Protein AF-A0A940HZG0-F1 (afdb_monomer_lite)

pLDDT: mean 80.74, std 13.87, range [31.64, 96.38]

Secondary structure (DSSP, 8-state):
-PPPHHHHHHHHHHHHHSSS-HHHHHHHHT--HHHHHHHHHHHHHHHHHHHHHHHHHHHHHHHHHHHHHHHHHHHHHHHHHHHHHHHHHHHHHHHHHHHHHHTT--HHHHHHHHHHHHHS-GGG---------

Foldseek 3Di:
DDDDLVRLVVLLVCCVPDPDDLVVSCVVVVHDSVVNVVSNVVVVVVVVVVVVVVVVVVVVVVVVVVVVVVVVVVVVVVVVVVVVVVLVVVLVVVVVVVVVVVVVPDPVVVVVVVVVVVPDDPVSPPPPPDPDD

Structure (mmCIF, N/CA/C/O backbone):
data_AF-A0A940HZG0-F1
#
_entry.id   AF-A0A940HZG0-F1
#
loop_
_atom_site.group_PDB
_atom_site.id
_atom_site.type_symbol
_atom_site.label_atom_id
_atom_site.label_alt_id
_atom_site.label_comp_id
_atom_site.label_asym_id
_atom_site.label_entity_id
_atom_site.label_seq_id
_atom_site.pdbx_PDB_ins_code
_atom_site.Cartn_x
_atom_site.Cartn_y
_atom_site.Cartn_z
_atom_site.occupancy
_atom_site.B_iso_or_equiv
_atom_site.auth_seq_id
_atom_site.auth_comp_id
_atom_site.auth_asym_id
_atom_site.auth_atom_id
_atom_site.pdbx_PDB_model_num
ATOM 1 N N . MET A 1 1 ? -10.373 6.753 50.562 1.00 45.72 1 MET A N 1
ATOM 2 C CA . MET A 1 1 ? -9.405 5.797 49.987 1.00 45.72 1 MET A CA 1
ATOM 3 C C . MET A 1 1 ? -9.659 5.725 48.488 1.00 45.72 1 MET A C 1
ATOM 5 O O . MET A 1 1 ? -10.769 5.380 48.100 1.00 45.72 1 MET A O 1
ATOM 9 N N . GLN A 1 2 ? -8.713 6.169 47.656 1.00 55.91 2 GLN A N 1
ATOM 10 C CA . GLN A 1 2 ? -8.805 6.003 46.201 1.00 55.91 2 GLN A CA 1
ATOM 11 C C . GLN A 1 2 ? -8.168 4.663 45.840 1.00 55.91 2 GLN A C 1
ATOM 13 O O . GLN A 1 2 ? -7.014 4.427 46.178 1.00 55.91 2 GLN A O 1
ATOM 18 N N . PHE A 1 3 ? -8.928 3.787 45.189 1.00 72.25 3 PHE A N 1
ATOM 19 C CA . PHE A 1 3 ? -8.386 2.561 44.614 1.00 72.25 3 PHE A CA 1
ATOM 20 C C . PHE A 1 3 ? -7.674 2.899 43.304 1.00 72.25 3 PHE A C 1
ATOM 22 O O . PHE A 1 3 ? -8.200 3.672 42.497 1.00 72.25 3 PHE A O 1
ATOM 29 N N . GLY A 1 4 ? -6.488 2.326 43.096 1.00 82.50 4 GLY A N 1
ATOM 30 C CA . GLY A 1 4 ? -5.784 2.430 41.820 1.00 82.50 4 GLY A CA 1
ATOM 31 C C . GLY A 1 4 ? -6.573 1.749 40.697 1.00 82.50 4 GLY A C 1
ATOM 32 O O . GLY A 1 4 ? -7.342 0.818 40.943 1.00 82.50 4 GLY A O 1
ATOM 33 N N . LEU A 1 5 ? -6.378 2.196 39.452 1.00 83.38 5 LEU A N 1
ATOM 34 C CA . LEU A 1 5 ? -7.085 1.645 38.288 1.00 83.38 5 LEU A CA 1
ATOM 35 C C . LEU A 1 5 ? -6.833 0.135 38.122 1.00 83.38 5 LEU A C 1
ATOM 37 O O . LEU A 1 5 ? -7.759 -0.606 37.814 1.00 83.38 5 LEU A O 1
ATOM 41 N N . GLU A 1 6 ? -5.605 -0.315 38.383 1.00 85.31 6 GLU A N 1
ATOM 42 C CA . GLU A 1 6 ? -5.189 -1.722 38.314 1.00 85.31 6 GLU A CA 1
ATOM 43 C C . GLU A 1 6 ? -5.871 -2.587 39.383 1.00 85.31 6 GLU A C 1
ATOM 45 O O . GLU A 1 6 ? -6.414 -3.645 39.082 1.00 85.31 6 GLU A O 1
ATOM 50 N N . GLN A 1 7 ? -5.944 -2.098 40.624 1.00 87.94 7 GLN A N 1
ATOM 51 C CA . GLN A 1 7 ? -6.667 -2.781 41.703 1.00 87.94 7 GLN A CA 1
ATOM 52 C C . GLN A 1 7 ? -8.167 -2.866 41.404 1.00 87.94 7 GLN A C 1
ATOM 54 O O . GLN A 1 7 ? -8.791 -3.904 41.613 1.00 87.94 7 GLN A O 1
ATOM 59 N N . MET A 1 8 ? -8.744 -1.781 40.882 1.00 88.38 8 MET A N 1
ATOM 60 C CA . MET A 1 8 ? -10.139 -1.735 40.451 1.00 88.38 8 MET A CA 1
ATOM 61 C C . MET A 1 8 ? -10.409 -2.717 39.303 1.00 88.38 8 MET A C 1
ATOM 63 O O . MET A 1 8 ? -11.452 -3.369 39.293 1.00 88.38 8 MET A O 1
ATOM 67 N N . LEU A 1 9 ? -9.470 -2.847 38.362 1.00 87.12 9 LEU A N 1
ATOM 68 C CA . LEU A 1 9 ? -9.548 -3.801 37.260 1.00 87.12 9 LEU A CA 1
ATOM 69 C C . LEU A 1 9 ? -9.473 -5.245 37.766 1.00 87.12 9 LEU A C 1
ATOM 71 O O . LEU A 1 9 ? -10.351 -6.029 37.424 1.00 87.12 9 LEU A O 1
ATOM 75 N N . ASN A 1 10 ? -8.509 -5.576 38.627 1.00 89.19 10 ASN A N 1
ATOM 76 C CA . ASN A 1 10 ? -8.372 -6.918 39.202 1.00 89.19 10 ASN A CA 1
ATOM 77 C C . ASN A 1 10 ? -9.623 -7.335 39.985 1.00 89.19 10 ASN A C 1
ATOM 79 O O . ASN A 1 10 ? -10.132 -8.431 39.771 1.00 89.19 10 ASN A O 1
ATOM 83 N N . MET A 1 11 ? -10.188 -6.440 40.805 1.00 89.00 11 MET A N 1
ATOM 84 C CA . MET A 1 11 ? -11.455 -6.694 41.505 1.00 89.00 11 MET A CA 1
ATOM 85 C C . MET A 1 11 ? -12.618 -6.964 40.543 1.00 89.00 11 MET A C 1
ATOM 87 O O . MET A 1 11 ? -13.424 -7.867 40.765 1.00 89.00 11 MET A O 1
ATOM 91 N N . VAL A 1 12 ? -12.737 -6.166 39.476 1.00 89.81 12 VAL A N 1
ATOM 92 C CA . VAL A 1 12 ? -13.806 -6.341 38.483 1.00 89.81 12 VAL A CA 1
ATOM 93 C C . VAL A 1 12 ? -13.632 -7.641 37.701 1.00 89.81 12 VAL A C 1
ATOM 95 O O . VAL A 1 12 ? -14.626 -8.335 37.502 1.00 89.81 12 VAL A O 1
ATOM 98 N N . LEU A 1 13 ? -12.404 -7.988 37.305 1.00 88.62 13 LEU A N 1
ATOM 99 C CA . LEU A 1 13 ? -12.091 -9.225 36.587 1.00 88.62 13 LEU A CA 1
ATOM 100 C C . LEU A 1 13 ? -12.317 -10.463 37.455 1.00 88.62 13 LEU A C 1
ATOM 102 O O . LEU A 1 13 ? -12.927 -11.424 36.997 1.00 88.62 13 LEU A O 1
ATOM 106 N N . GLU A 1 14 ? -11.908 -10.429 38.721 1.00 88.19 14 GLU A N 1
ATOM 107 C CA . GLU A 1 14 ? -12.170 -11.515 39.665 1.00 88.19 14 GLU A CA 1
ATOM 108 C C . GLU A 1 14 ? -13.674 -11.716 39.871 1.00 88.19 14 GLU A C 1
ATOM 110 O O . GLU A 1 14 ? -14.155 -12.842 39.808 1.00 88.19 14 GLU A O 1
ATOM 115 N N . GLY A 1 15 ? -14.447 -10.634 39.996 1.00 86.62 15 GLY A N 1
ATOM 116 C CA . GLY A 1 15 ? -15.908 -10.711 40.061 1.00 86.62 15 GLY A CA 1
ATOM 117 C C . GLY A 1 15 ? -16.600 -11.134 38.760 1.00 86.62 15 GLY A C 1
ATOM 118 O O . GLY A 1 15 ? -17.801 -11.379 38.778 1.00 86.62 15 GLY A O 1
ATOM 119 N N . MET A 1 16 ? -15.892 -11.157 37.627 1.00 83.44 16 MET A N 1
ATOM 120 C CA . MET A 1 16 ? -16.406 -11.666 36.347 1.00 83.44 16 MET A CA 1
ATOM 121 C C . MET A 1 16 ? -16.018 -13.128 36.098 1.00 83.44 16 MET A C 1
ATOM 123 O O . MET A 1 16 ? -16.740 -13.813 35.381 1.00 83.44 16 MET A O 1
ATOM 127 N N . ASN A 1 17 ? -14.901 -13.585 36.674 1.00 82.19 17 ASN A N 1
ATOM 128 C CA . ASN A 1 17 ? -14.327 -14.913 36.441 1.00 82.19 17 ASN A CA 1
ATOM 129 C C . ASN A 1 17 ? -14.609 -15.928 37.561 1.00 82.19 17 ASN A C 1
ATOM 131 O O . ASN A 1 17 ? -14.364 -17.112 37.355 1.00 82.19 17 ASN A O 1
ATOM 135 N N . SER A 1 18 ? -15.039 -15.492 38.748 1.00 74.56 18 SER A N 1
ATOM 136 C CA . SER A 1 18 ? -15.244 -16.380 39.900 1.00 74.56 18 SER A CA 1
ATOM 137 C C . SER A 1 18 ? -16.686 -16.881 40.016 1.00 74.56 18 SER A C 1
ATOM 139 O O . SER A 1 18 ? -17.629 -16.153 39.721 1.00 74.56 18 SER A O 1
ATOM 141 N N . ASP A 1 19 ? -16.843 -18.097 40.549 1.00 72.31 19 ASP A N 1
ATOM 142 C CA . ASP A 1 19 ? -18.123 -18.647 41.030 1.00 72.31 19 ASP A CA 1
ATOM 143 C C . ASP A 1 19 ? -18.625 -17.948 42.316 1.00 72.31 19 ASP A C 1
ATOM 145 O O . ASP A 1 19 ? -19.683 -18.287 42.847 1.00 72.31 19 ASP A O 1
ATOM 149 N N . LEU A 1 20 ? -17.864 -16.974 42.836 1.00 74.12 20 LEU A N 1
ATOM 150 C CA . LEU A 1 20 ? -18.211 -16.178 44.011 1.00 74.12 20 LEU A CA 1
ATOM 151 C C . LEU A 1 20 ? -19.351 -15.218 43.681 1.00 74.12 20 LEU A C 1
ATOM 153 O O . LEU A 1 20 ? -19.360 -14.516 42.665 1.00 74.12 20 LEU A O 1
ATOM 157 N N . THR A 1 21 ? -20.298 -15.111 44.602 1.00 82.44 21 THR A N 1
ATOM 158 C CA . THR A 1 21 ? -21.373 -14.132 44.482 1.00 82.44 21 THR A CA 1
ATOM 159 C C . THR A 1 21 ? -20.817 -12.712 44.613 1.00 82.44 21 THR A C 1
ATOM 161 O O . THR A 1 21 ? -19.818 -12.450 45.289 1.00 82.44 21 THR A O 1
ATOM 164 N N . THR A 1 22 ? -21.491 -11.732 43.999 1.00 81.81 22 THR A N 1
ATOM 165 C CA . THR A 1 22 ? -21.079 -10.319 44.102 1.00 81.81 22 THR A CA 1
ATOM 166 C C . THR A 1 22 ? -21.014 -9.836 45.558 1.00 81.81 22 THR A C 1
ATOM 168 O O . THR A 1 22 ? -20.305 -8.876 45.853 1.00 81.81 22 THR A O 1
ATOM 171 N N . ASP A 1 23 ? -21.734 -10.495 46.467 1.00 83.69 23 ASP A N 1
ATOM 172 C CA . ASP A 1 23 ? -21.676 -10.255 47.907 1.00 83.69 23 ASP A CA 1
ATOM 173 C C . ASP A 1 23 ? -20.366 -10.662 48.553 1.00 83.69 23 ASP A C 1
ATOM 175 O O . ASP A 1 23 ? -19.753 -9.848 49.244 1.00 83.69 23 ASP A O 1
ATOM 179 N N . GLU A 1 24 ? -19.927 -11.890 48.308 1.00 85.25 24 GLU A N 1
ATOM 180 C CA . GLU A 1 24 ? -18.679 -12.420 48.854 1.00 85.25 24 GLU A CA 1
ATOM 181 C C . GLU A 1 24 ? -17.488 -11.615 48.328 1.00 85.25 24 GLU A C 1
ATOM 183 O O . GLU A 1 24 ? -16.589 -11.253 49.087 1.00 8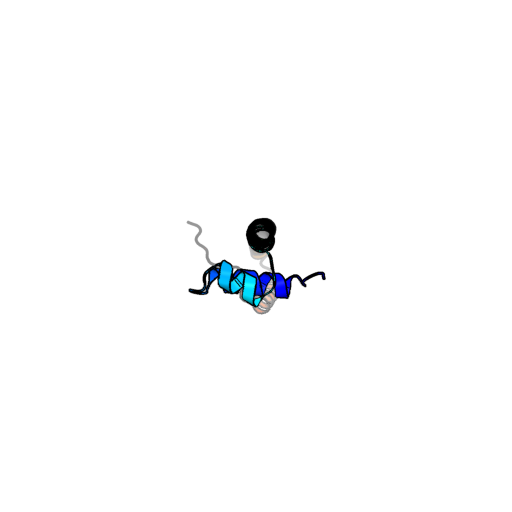5.25 24 GLU A O 1
ATOM 188 N N . LEU A 1 25 ? -17.535 -11.219 47.051 1.00 88.12 25 LEU A N 1
ATOM 189 C CA . LEU A 1 25 ? -16.549 -10.324 46.450 1.00 88.12 25 LEU A CA 1
ATOM 190 C C . LEU A 1 25 ? -16.535 -8.946 47.139 1.00 88.12 25 LEU A C 1
ATOM 192 O O . LEU A 1 25 ? -15.478 -8.409 47.470 1.00 88.12 25 LEU A O 1
ATOM 196 N N . CYS A 1 26 ? -17.710 -8.361 47.382 1.00 88.00 26 CYS A N 1
ATOM 197 C CA . CYS A 1 26 ? -17.829 -7.062 48.042 1.00 88.00 26 CYS A CA 1
ATOM 198 C C . CYS A 1 26 ? -17.364 -7.100 49.506 1.00 88.00 26 CYS A C 1
ATOM 200 O O . CYS A 1 26 ? -16.738 -6.141 49.959 1.00 88.00 26 CYS A O 1
ATOM 202 N N . GLN A 1 27 ? -17.615 -8.200 50.225 1.00 85.88 27 GLN A N 1
ATOM 203 C CA . GLN A 1 27 ? -17.118 -8.416 51.588 1.00 85.88 27 GLN A CA 1
ATOM 204 C C . GLN A 1 27 ? -15.598 -8.591 51.619 1.00 85.88 27 GLN A C 1
ATOM 206 O O . GLN A 1 27 ? -14.934 -7.918 52.406 1.00 85.88 27 GLN A O 1
ATOM 211 N N . LYS A 1 28 ? -15.039 -9.413 50.721 1.00 88.31 28 LYS A N 1
ATOM 212 C CA . LYS A 1 28 ? -13.590 -9.645 50.596 1.00 88.31 28 LYS A CA 1
ATOM 213 C C . LYS A 1 28 ? -12.805 -8.349 50.386 1.00 88.31 28 LYS A C 1
ATOM 215 O O . LYS A 1 28 ? -11.739 -8.168 50.966 1.00 88.31 28 LYS A O 1
ATOM 220 N N . TYR A 1 29 ? -13.342 -7.445 49.570 1.00 86.75 29 TYR A N 1
ATOM 221 C CA . TYR A 1 29 ? -12.689 -6.186 49.209 1.00 86.75 29 TYR A CA 1
ATOM 222 C C . TYR A 1 29 ? -13.160 -4.971 50.026 1.00 86.75 29 TYR A C 1
ATOM 224 O O . TYR A 1 29 ? -12.660 -3.865 49.820 1.00 86.75 29 TYR A O 1
ATOM 232 N N . GLY A 1 30 ? -14.113 -5.144 50.949 1.00 87.88 30 GLY A N 1
ATOM 233 C CA . GLY A 1 30 ? -14.645 -4.056 51.777 1.00 87.88 30 GLY A CA 1
ATOM 234 C C . GLY A 1 30 ? -15.371 -2.962 50.982 1.00 87.88 30 GLY A C 1
ATOM 235 O O . GLY A 1 30 ? -15.356 -1.792 51.371 1.00 87.88 30 GLY A O 1
ATOM 236 N N . ILE A 1 31 ? -15.992 -3.311 49.851 1.00 88.75 31 ILE A N 1
ATOM 237 C CA . ILE A 1 31 ? -16.667 -2.367 48.948 1.00 88.75 31 ILE A CA 1
ATOM 238 C C . ILE A 1 31 ? -18.183 -2.567 48.942 1.00 88.75 31 ILE A C 1
ATOM 240 O O . ILE A 1 31 ? -18.701 -3.652 49.174 1.00 88.75 31 ILE A O 1
ATOM 244 N N . LYS A 1 32 ? -18.934 -1.507 48.627 1.00 89.19 32 LYS A N 1
ATOM 245 C CA . LYS A 1 32 ? -20.386 -1.609 48.409 1.00 89.19 32 LYS A CA 1
ATOM 246 C C . LYS A 1 32 ? -20.669 -2.178 47.015 1.00 89.19 32 LYS A C 1
ATOM 248 O O . LYS A 1 32 ? -20.036 -1.747 46.050 1.00 89.19 32 LYS A O 1
ATOM 253 N N . ARG A 1 33 ? -21.709 -3.014 46.867 1.00 87.56 33 ARG A N 1
ATOM 254 C CA . ARG A 1 33 ? -22.147 -3.540 45.551 1.00 87.56 33 ARG A CA 1
ATOM 255 C C . ARG A 1 33 ? -22.338 -2.448 44.497 1.00 87.56 33 ARG A C 1
ATOM 257 O O . ARG A 1 33 ? -21.929 -2.606 43.352 1.00 87.56 33 ARG A O 1
ATOM 264 N N . GLN A 1 34 ? -22.927 -1.315 44.884 1.00 89.88 34 GLN A N 1
ATOM 265 C CA . GLN A 1 34 ? -23.127 -0.170 43.986 1.00 89.88 34 GLN A CA 1
ATOM 266 C C . GLN A 1 34 ? -21.805 0.339 43.391 1.00 89.88 34 GLN A C 1
ATOM 268 O O . GLN A 1 34 ? -21.742 0.675 42.209 1.00 89.88 34 GLN A O 1
ATOM 273 N N . THR A 1 35 ? -20.742 0.359 44.197 1.00 89.19 35 THR A N 1
ATOM 274 C CA . THR A 1 35 ? -19.399 0.766 43.777 1.00 89.19 35 THR A CA 1
ATOM 275 C C . THR A 1 35 ? -18.810 -0.232 42.782 1.00 89.19 35 THR A C 1
ATOM 277 O O . THR A 1 35 ? -18.343 0.188 41.725 1.00 89.19 35 THR A O 1
ATOM 280 N N . TYR A 1 36 ? -18.926 -1.537 43.055 1.00 90.00 36 TYR A N 1
ATOM 281 C CA . TYR A 1 36 ? -18.500 -2.599 42.136 1.00 90.00 36 TYR A CA 1
ATOM 282 C C . TYR A 1 36 ? -19.183 -2.480 40.766 1.00 90.00 36 TYR A C 1
ATOM 284 O O . TYR A 1 36 ? -18.510 -2.395 39.738 1.00 90.00 36 TYR A O 1
ATOM 292 N N . TYR A 1 37 ? -20.516 -2.389 40.732 1.00 91.69 37 TYR A N 1
ATOM 293 C CA . TYR A 1 37 ? -21.254 -2.287 39.469 1.00 91.69 37 TYR A CA 1
ATOM 294 C C . TYR A 1 37 ? -20.927 -1.003 38.701 1.00 91.69 37 TYR A C 1
ATOM 296 O O . TYR A 1 37 ? -20.812 -1.025 37.472 1.00 91.69 37 TYR A O 1
ATOM 304 N N . LYS A 1 38 ? -20.728 0.114 39.412 1.00 91.06 38 LYS A N 1
ATOM 305 C CA . LYS A 1 38 ? -20.296 1.381 38.812 1.00 91.06 38 LYS A CA 1
ATOM 306 C C . LYS A 1 38 ? -18.924 1.245 38.153 1.00 91.06 38 LYS A C 1
ATOM 308 O O . LYS A 1 38 ? -18.750 1.700 37.022 1.00 91.06 38 LYS A O 1
ATOM 313 N N . TRP A 1 39 ? -17.966 0.618 38.832 1.00 91.00 39 TRP A N 1
ATOM 314 C CA . TRP A 1 39 ? -16.627 0.383 38.296 1.00 91.00 39 TRP A CA 1
ATOM 315 C C . TRP A 1 39 ? -16.639 -0.581 37.121 1.00 91.00 39 TRP A C 1
ATOM 317 O O . TRP A 1 39 ? -16.099 -0.242 36.072 1.00 91.00 39 TRP A O 1
ATOM 327 N N . ARG A 1 40 ? -17.338 -1.712 37.244 1.00 90.56 40 ARG A N 1
ATOM 328 C CA . ARG A 1 40 ? -17.502 -2.690 36.165 1.00 90.56 40 ARG A CA 1
ATOM 329 C C . ARG A 1 40 ? -18.070 -2.044 34.906 1.00 90.56 40 ARG A C 1
ATOM 331 O O . ARG A 1 40 ? -17.484 -2.163 33.835 1.00 90.56 40 ARG A O 1
ATOM 338 N N . LYS A 1 41 ? -19.165 -1.288 35.030 1.00 91.75 41 LYS A N 1
ATOM 339 C CA . LYS A 1 41 ? -19.774 -0.584 33.892 1.00 91.75 41 LYS A CA 1
ATOM 340 C C . LYS A 1 41 ? -18.819 0.437 33.268 1.00 91.75 41 LYS A C 1
ATOM 342 O O . LYS A 1 41 ? -18.739 0.520 32.046 1.00 91.75 41 LYS A O 1
ATOM 347 N N . LYS A 1 42 ? -18.101 1.212 34.089 1.00 90.56 42 LYS A N 1
ATOM 348 C CA . LYS A 1 42 ? -17.156 2.231 33.610 1.00 90.56 42 LYS A CA 1
ATOM 349 C C . LYS A 1 42 ? -15.957 1.606 32.891 1.00 90.56 42 LYS A C 1
ATOM 351 O O . LYS A 1 42 ? -15.585 2.097 31.833 1.00 90.56 42 LYS A O 1
ATOM 356 N N . LEU A 1 43 ? -15.386 0.534 33.441 1.00 90.00 43 LEU A N 1
ATOM 357 C CA . LEU A 1 43 ? -14.224 -0.155 32.875 1.00 90.00 43 LEU A CA 1
ATOM 358 C C . LEU A 1 43 ? -14.557 -0.874 31.573 1.00 90.00 43 LEU A C 1
ATOM 360 O O . LEU A 1 43 ? -13.826 -0.714 30.605 1.00 90.00 43 LEU A O 1
ATOM 364 N N . ILE A 1 44 ? -15.681 -1.594 31.518 1.00 90.06 44 ILE A N 1
ATOM 365 C CA . ILE A 1 44 ? -16.112 -2.271 30.287 1.00 90.06 44 ILE A CA 1
ATOM 366 C C . ILE A 1 44 ? -16.356 -1.246 29.180 1.00 90.06 44 ILE A C 1
ATOM 368 O O . ILE A 1 44 ? -15.880 -1.423 28.064 1.00 90.06 44 ILE A O 1
ATOM 372 N N . ARG A 1 45 ? -17.054 -0.146 29.489 1.00 90.88 45 ARG A N 1
ATOM 373 C CA . ARG A 1 45 ? -17.331 0.902 28.501 1.00 90.88 45 ARG A CA 1
ATOM 374 C C . ARG A 1 45 ? -16.050 1.569 28.002 1.00 90.88 45 ARG A C 1
ATOM 376 O O . ARG A 1 45 ? -15.844 1.635 26.801 1.00 90.88 45 ARG A O 1
ATOM 383 N N . ALA A 1 46 ? -15.164 1.970 28.912 1.00 90.19 46 ALA A N 1
ATOM 384 C CA . ALA A 1 46 ? -13.881 2.560 28.541 1.00 90.19 46 ALA A CA 1
ATOM 385 C C . ALA A 1 46 ? -12.995 1.590 27.735 1.00 90.19 46 ALA A C 1
ATOM 387 O O . ALA A 1 46 ? -12.316 2.015 26.807 1.00 90.19 46 ALA A O 1
ATOM 388 N N . GLY A 1 47 ? -13.018 0.293 28.062 1.00 89.62 47 GLY A N 1
ATOM 389 C CA . GLY A 1 47 ? -12.301 -0.738 27.310 1.00 89.62 47 GLY A CA 1
ATOM 390 C C . GLY A 1 47 ? -12.845 -0.915 25.892 1.00 89.62 47 GLY A C 1
ATOM 391 O O . GLY A 1 47 ? -12.066 -0.967 24.945 1.00 89.62 47 GLY A O 1
ATOM 392 N N . LEU A 1 48 ? -14.171 -0.946 25.732 1.00 91.06 48 LEU A N 1
ATOM 393 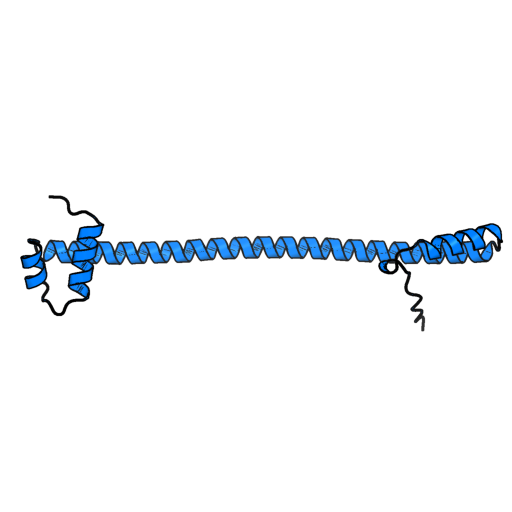C CA . LEU A 1 48 ? -14.816 -1.009 24.418 1.00 91.06 48 LEU A CA 1
ATOM 394 C C . LEU A 1 48 ? -14.505 0.230 23.571 1.00 91.06 48 LEU A C 1
ATOM 396 O O . LEU A 1 48 ? -14.104 0.082 22.419 1.00 91.06 48 LEU A O 1
ATOM 400 N N . ASP A 1 49 ? -14.626 1.426 24.149 1.00 90.50 49 ASP A N 1
ATOM 401 C CA . ASP A 1 49 ? -14.350 2.689 23.456 1.00 90.50 49 ASP A CA 1
ATOM 402 C C . ASP A 1 49 ? -12.876 2.760 23.005 1.00 90.50 49 ASP A C 1
ATOM 404 O O . ASP A 1 49 ? -12.584 3.150 21.874 1.00 90.50 49 ASP A O 1
ATOM 408 N N . LEU A 1 50 ? -11.935 2.318 23.853 1.00 89.81 50 LEU A N 1
ATOM 409 C CA . LEU A 1 50 ? -10.510 2.253 23.512 1.00 89.81 50 LEU A CA 1
ATOM 410 C C . LEU A 1 50 ? -10.240 1.266 22.374 1.00 89.81 50 LEU A C 1
ATOM 412 O O . LEU A 1 50 ? -9.506 1.592 21.443 1.00 89.81 50 LEU A O 1
ATOM 416 N N . LEU A 1 51 ? -10.817 0.064 22.440 1.00 90.81 51 LEU A N 1
ATOM 417 C CA . LEU A 1 51 ? -10.646 -0.949 21.399 1.00 90.81 51 LEU A CA 1
ATOM 418 C C . LEU A 1 51 ? -11.222 -0.469 20.064 1.00 90.81 51 LEU A C 1
ATOM 420 O O . LEU A 1 51 ? -10.575 -0.637 19.032 1.00 90.81 51 LEU A O 1
ATOM 424 N N . GLN A 1 52 ? -12.387 0.181 20.076 1.00 87.75 52 GLN A N 1
ATOM 425 C CA . GLN A 1 52 ? -12.964 0.794 18.880 1.00 87.75 52 GLN A CA 1
ATOM 426 C C . GLN A 1 52 ? -12.062 1.896 18.317 1.00 87.75 52 GLN A C 1
ATOM 428 O O . GLN A 1 52 ? -11.780 1.888 17.122 1.00 87.75 52 GLN A O 1
ATOM 433 N N . ALA A 1 53 ? -11.553 2.795 19.164 1.00 85.38 53 ALA A N 1
ATOM 434 C CA . ALA A 1 53 ? -10.639 3.855 18.742 1.00 85.38 53 ALA A CA 1
ATOM 435 C C . ALA A 1 53 ? -9.321 3.306 18.166 1.00 85.38 53 ALA A C 1
ATOM 437 O O . ALA A 1 53 ? -8.816 3.811 17.166 1.00 85.38 53 ALA A O 1
ATOM 438 N N . GLN A 1 54 ? -8.766 2.244 18.756 1.00 85.00 54 GLN A N 1
ATOM 439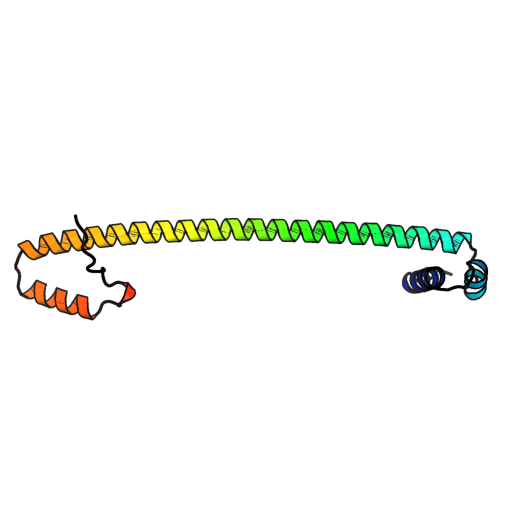 C CA . GLN A 1 54 ? -7.565 1.594 18.227 1.00 85.00 54 GLN A CA 1
ATOM 440 C C . GLN A 1 54 ? -7.826 0.899 16.887 1.00 85.00 54 GLN A C 1
ATOM 442 O O . GLN A 1 54 ? -6.974 0.950 16.000 1.00 85.00 54 GLN A O 1
ATOM 447 N N . MET A 1 55 ? -8.984 0.254 16.722 1.00 81.44 55 MET A N 1
ATOM 448 C CA . MET A 1 55 ? -9.377 -0.376 15.457 1.00 81.44 55 MET A CA 1
ATOM 449 C C . MET A 1 55 ? -9.515 0.666 14.342 1.00 81.44 55 MET A C 1
ATOM 451 O O . MET A 1 55 ? -8.936 0.483 13.272 1.00 81.44 55 MET A O 1
ATOM 455 N N . THR A 1 56 ? -10.204 1.783 14.600 1.00 81.75 56 THR A N 1
ATOM 456 C CA . THR A 1 56 ? -10.388 2.854 13.607 1.00 81.75 56 THR A CA 1
ATOM 457 C C . THR A 1 56 ? -9.078 3.565 13.275 1.00 81.75 56 THR A C 1
ATOM 459 O O . THR A 1 56 ? -8.808 3.831 12.105 1.00 81.75 56 THR A O 1
ATOM 462 N N . GLN A 1 57 ? -8.214 3.813 14.266 1.00 83.19 57 GLN A N 1
ATOM 463 C CA . GLN A 1 57 ? -6.895 4.407 14.035 1.00 83.19 57 GLN A CA 1
ATOM 464 C C . GLN A 1 57 ? -6.003 3.500 13.174 1.00 83.19 57 GLN A C 1
ATOM 466 O O . GLN A 1 57 ? -5.373 3.977 12.229 1.00 83.19 57 GLN A O 1
ATOM 471 N N . LYS A 1 58 ? -5.960 2.194 13.471 1.00 76.56 58 LYS A N 1
ATOM 472 C CA . LYS A 1 58 ? -5.187 1.222 12.682 1.00 76.56 58 LYS A CA 1
ATOM 473 C C . LYS A 1 58 ? -5.703 1.110 11.250 1.00 76.56 58 LYS A C 1
ATOM 475 O O . LYS A 1 58 ? -4.894 1.048 10.329 1.00 76.56 58 LYS A O 1
ATOM 480 N N . GLN A 1 59 ? -7.023 1.118 11.059 1.00 76.12 59 GLN A N 1
ATOM 481 C CA . GLN A 1 59 ? -7.634 1.133 9.728 1.00 76.12 59 GLN A CA 1
ATOM 482 C C . GLN A 1 59 ? -7.233 2.389 8.945 1.00 76.12 59 GLN A C 1
ATOM 484 O O . GLN A 1 59 ? -6.709 2.265 7.845 1.00 76.12 59 GLN A O 1
ATOM 489 N N . GLY A 1 60 ? -7.342 3.579 9.546 1.00 81.88 60 GLY A N 1
ATOM 490 C CA . GLY A 1 60 ? -6.940 4.826 8.886 1.00 81.88 60 GLY A CA 1
ATOM 491 C C . GLY A 1 60 ? -5.450 4.880 8.516 1.00 81.88 60 GLY A C 1
ATOM 492 O O . GLY A 1 60 ? -5.094 5.375 7.448 1.00 81.88 60 GLY A O 1
ATOM 493 N N . GLN A 1 61 ? -4.569 4.329 9.359 1.00 84.00 61 GLN A N 1
ATOM 494 C CA . GLN A 1 61 ? -3.139 4.204 9.042 1.00 84.00 61 GLN A CA 1
ATOM 495 C C . GLN A 1 61 ? -2.888 3.239 7.878 1.00 84.00 61 GLN A C 1
ATOM 497 O O . GLN A 1 61 ? -2.092 3.546 6.990 1.00 84.00 61 GLN A O 1
ATOM 502 N N . ALA A 1 62 ? -3.572 2.092 7.859 1.00 83.62 62 ALA A N 1
ATOM 503 C CA . ALA A 1 62 ? -3.470 1.133 6.765 1.00 83.62 62 ALA A CA 1
ATOM 504 C C . ALA A 1 62 ? -3.966 1.734 5.440 1.00 83.62 62 ALA A C 1
ATOM 506 O O . ALA A 1 62 ? -3.292 1.594 4.420 1.00 83.62 62 ALA A O 1
ATOM 507 N N . ASP A 1 63 ? -5.085 2.462 5.459 1.00 85.56 63 ASP A N 1
ATOM 508 C CA . ASP A 1 63 ? -5.647 3.122 4.277 1.00 85.56 63 ASP A CA 1
ATOM 509 C C . ASP A 1 63 ? -4.706 4.195 3.711 1.00 85.56 63 ASP A C 1
ATOM 511 O O . ASP A 1 63 ? -4.505 4.267 2.495 1.00 85.56 63 ASP A O 1
ATOM 515 N N . HIS A 1 64 ? -4.073 4.989 4.582 1.00 88.31 64 HIS A N 1
ATOM 516 C CA . HIS A 1 64 ? -3.079 5.982 4.174 1.00 88.31 64 HIS A CA 1
ATOM 517 C C . HIS A 1 64 ? -1.863 5.333 3.502 1.00 88.31 64 HIS A C 1
ATOM 519 O O . HIS A 1 64 ? -1.488 5.714 2.393 1.00 88.31 64 HIS A O 1
ATOM 525 N N . LEU A 1 65 ? -1.285 4.305 4.132 1.00 90.81 65 LEU A N 1
ATOM 526 C CA . LEU A 1 65 ? -0.144 3.570 3.578 1.00 90.81 65 LEU A CA 1
ATOM 527 C C . LEU A 1 65 ? -0.488 2.909 2.237 1.00 90.81 65 LEU A C 1
ATOM 529 O O . LEU A 1 65 ? 0.316 2.927 1.305 1.00 90.81 65 LEU A O 1
ATOM 533 N N . LEU A 1 66 ? -1.696 2.351 2.104 1.00 91.50 66 LEU A N 1
ATOM 534 C CA . LEU A 1 66 ? -2.177 1.790 0.841 1.00 91.50 66 LEU A CA 1
ATOM 535 C C . LEU A 1 66 ? -2.281 2.854 -0.258 1.00 91.50 66 LEU A C 1
ATOM 537 O O . LEU A 1 66 ? -1.962 2.564 -1.414 1.00 91.50 66 LEU A O 1
ATOM 541 N N . LEU A 1 67 ? -2.721 4.069 0.075 1.00 92.44 67 LEU A N 1
ATOM 542 C CA . LEU A 1 67 ? -2.809 5.173 -0.879 1.00 92.44 67 LEU A CA 1
ATOM 543 C C . LEU A 1 67 ? -1.419 5.627 -1.347 1.00 92.44 67 LEU A C 1
ATOM 545 O O . LEU A 1 67 ? -1.199 5.762 -2.552 1.00 92.44 67 LEU A O 1
ATOM 549 N N . GLU A 1 68 ? -0.473 5.792 -0.421 1.00 94.06 68 GLU A N 1
ATOM 550 C CA . GLU A 1 68 ? 0.917 6.142 -0.737 1.00 94.06 68 GLU A CA 1
ATOM 551 C C . GLU A 1 68 ? 1.577 5.082 -1.623 1.00 94.06 68 GLU A C 1
ATOM 553 O O . GLU A 1 68 ? 2.160 5.407 -2.659 1.00 94.06 68 GLU A O 1
ATOM 558 N N . LEU A 1 69 ? 1.432 3.800 -1.274 1.00 95.12 69 LEU A N 1
ATOM 559 C CA . LEU A 1 69 ? 1.971 2.696 -2.070 1.00 95.12 69 LEU A CA 1
ATOM 560 C C . LEU A 1 69 ? 1.393 2.673 -3.489 1.00 95.12 69 LEU A C 1
ATOM 562 O O . LEU A 1 69 ? 2.131 2.435 -4.449 1.00 95.12 69 LEU A O 1
ATOM 566 N N . LYS A 1 70 ? 0.094 2.957 -3.651 1.00 95.56 70 LYS A N 1
ATOM 567 C CA . LYS A 1 70 ? -0.535 3.069 -4.976 1.00 95.56 70 LYS A CA 1
ATOM 568 C C . LYS A 1 70 ? 0.031 4.238 -5.782 1.00 95.56 70 LYS A C 1
ATOM 570 O O . LYS A 1 70 ? 0.302 4.059 -6.972 1.00 95.56 70 LYS A O 1
ATOM 575 N N . ASP A 1 71 ? 0.247 5.400 -5.165 1.00 95.81 71 ASP A N 1
ATOM 576 C CA . ASP A 1 71 ? 0.846 6.551 -5.852 1.00 95.81 71 ASP A CA 1
ATOM 577 C C . ASP A 1 71 ? 2.299 6.270 -6.260 1.00 95.81 71 ASP A C 1
ATOM 579 O O . ASP A 1 71 ? 2.687 6.503 -7.408 1.00 95.81 71 ASP A O 1
ATOM 583 N N . HIS A 1 72 ? 3.093 5.671 -5.369 1.00 94.50 72 HIS A N 1
ATOM 584 C CA . HIS A 1 72 ? 4.458 5.251 -5.678 1.00 94.50 72 HIS A CA 1
ATOM 585 C C . HIS A 1 72 ? 4.507 4.252 -6.835 1.00 94.50 72 HIS A C 1
ATOM 587 O O . HIS A 1 72 ? 5.301 4.435 -7.760 1.00 94.50 72 HIS A O 1
ATOM 593 N N . ASN A 1 73 ? 3.637 3.241 -6.833 1.00 96.38 73 ASN A N 1
ATOM 594 C CA . ASN A 1 73 ? 3.560 2.267 -7.920 1.00 96.38 73 ASN A CA 1
ATOM 595 C C . ASN A 1 73 ? 3.204 2.950 -9.251 1.00 96.38 73 ASN A C 1
ATOM 597 O O . ASN A 1 73 ? 3.906 2.775 -10.246 1.00 96.38 73 ASN A O 1
ATOM 601 N N . LYS A 1 74 ? 2.204 3.840 -9.252 1.00 95.94 74 LYS A N 1
ATOM 602 C CA . LYS A 1 74 ? 1.828 4.620 -10.439 1.00 95.94 74 LYS A CA 1
ATOM 603 C C . LYS A 1 74 ? 2.989 5.470 -10.967 1.00 95.94 74 LYS A C 1
ATOM 605 O O . LYS A 1 74 ? 3.239 5.490 -12.173 1.00 95.94 74 LYS A O 1
ATOM 610 N N . ARG A 1 75 ? 3.735 6.150 -10.089 1.00 95.44 75 ARG A N 1
ATOM 611 C CA . ARG A 1 75 ? 4.930 6.926 -10.475 1.00 95.44 75 ARG A CA 1
ATOM 612 C C . ARG A 1 75 ? 6.022 6.038 -11.064 1.00 95.44 75 ARG A C 1
ATOM 614 O O . ARG A 1 75 ? 6.665 6.432 -12.036 1.00 95.44 75 ARG A O 1
ATOM 621 N N . LEU A 1 76 ? 6.246 4.857 -10.488 1.00 96.19 76 LEU A N 1
ATOM 622 C CA . LEU A 1 76 ? 7.216 3.892 -11.005 1.00 96.19 76 LEU A CA 1
ATOM 623 C C . LEU A 1 76 ? 6.812 3.394 -12.394 1.00 96.19 76 LEU A C 1
ATOM 625 O O . LEU A 1 76 ? 7.631 3.446 -13.307 1.00 96.19 76 LEU A O 1
ATOM 629 N N . GLN A 1 77 ? 5.546 3.030 -12.594 1.00 95.06 77 GLN A N 1
ATOM 630 C CA . GLN A 1 77 ? 5.018 2.643 -13.905 1.00 95.06 77 GLN A CA 1
ATOM 631 C C . GLN A 1 77 ? 5.191 3.754 -14.947 1.00 95.06 77 GLN A C 1
ATOM 633 O O . GLN A 1 77 ? 5.643 3.503 -16.060 1.00 95.06 77 GLN A O 1
ATOM 638 N N . GLN A 1 78 ? 4.916 5.011 -14.587 1.00 95.12 78 GLN A N 1
ATOM 639 C CA . GLN A 1 78 ? 5.138 6.143 -15.491 1.00 95.12 78 GLN A CA 1
ATOM 640 C C . GLN A 1 78 ? 6.612 6.312 -15.877 1.00 95.12 78 GLN A C 1
ATOM 642 O O . GLN A 1 78 ? 6.908 6.634 -17.028 1.00 95.12 78 GLN A O 1
ATOM 647 N N . LYS A 1 79 ? 7.544 6.106 -14.937 1.00 94.50 79 LYS A N 1
ATOM 648 C CA . LYS A 1 79 ? 8.984 6.137 -15.232 1.00 94.50 79 LYS A CA 1
ATOM 649 C C . LYS A 1 79 ? 9.380 5.005 -16.174 1.00 94.50 79 LYS A C 1
ATOM 651 O O . LYS A 1 79 ? 10.093 5.276 -17.133 1.00 94.50 79 LYS A O 1
ATOM 656 N N . ILE A 1 80 ? 8.890 3.789 -15.934 1.00 93.88 80 ILE A N 1
ATOM 657 C CA . ILE A 1 80 ? 9.141 2.630 -16.802 1.00 93.88 80 ILE A CA 1
ATOM 658 C C . ILE A 1 80 ? 8.655 2.930 -18.222 1.00 93.88 80 ILE A C 1
ATOM 660 O O . ILE A 1 80 ? 9.463 2.908 -19.144 1.00 93.88 80 ILE A O 1
ATOM 664 N N . ASN A 1 81 ? 7.402 3.361 -18.387 1.00 91.00 81 ASN A N 1
ATOM 665 C CA . ASN A 1 81 ? 6.846 3.682 -19.705 1.00 91.00 81 ASN A CA 1
ATOM 666 C C . ASN A 1 81 ? 7.661 4.764 -20.439 1.00 91.00 81 ASN A C 1
ATOM 668 O O . ASN A 1 81 ? 7.895 4.667 -21.642 1.00 91.00 81 ASN A O 1
ATOM 672 N N . ARG A 1 82 ? 8.125 5.805 -19.729 1.00 92.94 82 ARG A N 1
ATOM 673 C CA . ARG A 1 82 ? 8.991 6.846 -20.318 1.00 92.94 82 ARG A CA 1
ATOM 674 C C . ARG A 1 82 ? 10.337 6.287 -20.772 1.00 92.94 82 ARG A C 1
ATOM 676 O O . ARG A 1 82 ? 10.824 6.669 -21.833 1.00 92.94 82 ARG A O 1
ATOM 683 N N . LEU A 1 83 ? 10.944 5.415 -19.969 1.00 90.50 83 LEU A N 1
ATOM 684 C CA . LEU A 1 83 ? 12.217 4.781 -20.304 1.00 90.50 83 LEU A CA 1
ATOM 685 C C . LEU A 1 83 ? 12.069 3.837 -21.499 1.00 90.50 83 LEU A C 1
ATOM 687 O O . LEU A 1 83 ? 12.918 3.854 -22.384 1.00 90.50 83 LEU A O 1
ATOM 691 N N . GLU A 1 84 ? 10.977 3.082 -21.574 1.00 83.19 84 GLU A N 1
ATOM 692 C CA . GLU A 1 84 ? 10.668 2.218 -22.716 1.00 83.19 84 GLU A CA 1
ATOM 693 C C . GLU A 1 84 ? 10.487 3.023 -24.008 1.00 83.19 84 GLU A C 1
ATOM 695 O O . GLU A 1 84 ? 11.084 2.691 -25.032 1.00 83.19 84 GLU A O 1
ATOM 700 N N . GLN A 1 85 ? 9.748 4.137 -23.958 1.00 86.69 85 GLN A N 1
ATOM 701 C CA . GLN A 1 85 ? 9.607 5.051 -25.097 1.00 86.69 85 GLN A CA 1
ATOM 702 C C . GLN A 1 85 ? 10.957 5.636 -25.530 1.00 86.69 85 GLN A C 1
ATOM 704 O O . GLN A 1 85 ? 11.277 5.659 -26.720 1.00 86.69 85 GLN A O 1
ATOM 709 N N . ALA A 1 86 ? 11.768 6.093 -24.572 1.00 83.69 86 ALA A N 1
ATOM 710 C CA . ALA A 1 86 ? 13.093 6.632 -24.852 1.00 83.69 86 ALA A CA 1
ATOM 711 C C . ALA A 1 86 ? 14.018 5.572 -25.467 1.00 83.69 86 ALA A C 1
ATOM 713 O O . ALA A 1 86 ? 14.730 5.877 -26.423 1.00 83.69 86 ALA A O 1
ATOM 714 N N . LYS A 1 87 ? 13.968 4.329 -24.970 1.00 86.06 87 LYS A N 1
ATOM 715 C CA . LYS A 1 87 ? 14.705 3.187 -25.521 1.00 86.06 87 LYS A CA 1
ATOM 716 C C . LYS A 1 87 ? 14.291 2.906 -26.964 1.00 86.06 87 LYS A C 1
ATOM 718 O O . LYS A 1 87 ? 15.158 2.861 -27.830 1.00 86.06 87 LYS A O 1
ATOM 723 N N . ALA A 1 88 ? 12.991 2.806 -27.244 1.00 82.06 88 ALA A N 1
ATOM 724 C CA . ALA A 1 88 ? 12.485 2.581 -28.599 1.00 82.06 88 ALA A CA 1
ATOM 725 C C . ALA A 1 88 ? 12.929 3.692 -29.568 1.00 82.06 88 ALA A C 1
ATOM 727 O O . ALA A 1 88 ? 13.407 3.421 -30.669 1.00 82.06 88 ALA A O 1
ATOM 728 N N . MET A 1 89 ? 12.852 4.955 -29.140 1.00 86.06 89 MET A N 1
ATOM 729 C CA . MET A 1 89 ? 13.340 6.089 -29.929 1.00 86.06 89 MET A CA 1
ATOM 730 C C . MET A 1 89 ? 14.846 6.016 -30.192 1.00 86.06 89 MET A C 1
ATOM 732 O O . MET A 1 89 ? 15.293 6.304 -31.305 1.00 86.06 89 MET A O 1
ATOM 736 N N . TRP A 1 90 ? 15.630 5.632 -29.185 1.00 86.56 90 TRP A N 1
ATOM 737 C CA . TRP A 1 90 ? 17.066 5.407 -29.331 1.00 86.56 90 TRP A CA 1
ATOM 738 C C . TRP A 1 90 ? 17.373 4.288 -30.326 1.00 86.56 90 TRP A C 1
ATOM 740 O O . TRP A 1 90 ? 18.215 4.482 -31.199 1.00 86.56 90 TRP A O 1
ATOM 750 N N . GLU A 1 91 ? 16.661 3.163 -30.261 1.00 81.00 91 GLU A N 1
ATOM 751 C CA . GLU A 1 91 ? 16.818 2.048 -31.200 1.00 81.00 91 GLU A CA 1
ATOM 752 C C . GLU A 1 91 ? 16.502 2.464 -32.641 1.00 81.00 91 GLU A C 1
ATOM 754 O O . GLU A 1 91 ? 17.254 2.132 -33.557 1.00 81.00 91 GLU A O 1
ATOM 759 N N . LEU A 1 92 ? 15.435 3.240 -32.854 1.00 82.12 92 LEU A N 1
ATOM 760 C CA . LEU A 1 92 ? 15.082 3.762 -34.177 1.00 82.12 92 LEU A CA 1
ATOM 761 C C . LEU A 1 92 ? 16.144 4.725 -34.715 1.00 82.12 92 LEU A C 1
ATOM 763 O O . LEU A 1 92 ? 16.564 4.599 -35.866 1.00 82.12 92 LEU A O 1
ATOM 767 N N . ARG A 1 93 ? 16.614 5.665 -33.886 1.00 80.69 93 ARG A N 1
ATOM 768 C CA . ARG A 1 93 ? 17.679 6.609 -34.266 1.00 80.69 93 ARG A CA 1
ATOM 769 C C . ARG A 1 93 ? 18.978 5.887 -34.587 1.00 80.69 93 ARG A C 1
ATOM 771 O O . ARG A 1 93 ? 19.621 6.223 -35.578 1.00 80.69 93 ARG A O 1
ATOM 778 N N . TYR A 1 94 ? 19.337 4.892 -33.781 1.00 79.94 94 TYR A N 1
ATOM 779 C CA . TYR A 1 94 ? 20.510 4.060 -34.005 1.00 79.94 94 TYR A CA 1
ATOM 780 C C . TYR A 1 94 ? 20.397 3.297 -35.327 1.00 79.94 94 TYR A C 1
ATOM 782 O O . TYR A 1 94 ? 21.295 3.406 -36.154 1.00 79.94 94 TYR A O 1
ATOM 790 N N . LYS A 1 95 ? 19.274 2.609 -35.579 1.00 79.00 95 LYS A N 1
ATOM 791 C CA . LYS A 1 95 ? 19.019 1.897 -36.845 1.00 79.00 95 LYS A CA 1
ATOM 792 C C . LYS A 1 95 ? 19.062 2.831 -38.056 1.00 79.00 95 LYS A C 1
ATOM 794 O O . LYS A 1 95 ? 19.666 2.483 -39.064 1.00 79.00 95 LYS A O 1
ATOM 799 N N . TRP A 1 96 ? 18.473 4.023 -37.959 1.00 84.25 96 TRP A N 1
ATOM 800 C CA . TRP A 1 96 ? 18.502 5.017 -39.036 1.00 84.25 96 TRP A CA 1
ATOM 801 C C . TRP A 1 96 ? 19.915 5.531 -39.320 1.00 84.25 96 TRP A C 1
ATOM 803 O O . TRP A 1 96 ? 20.338 5.599 -40.475 1.00 84.25 96 TRP A O 1
ATOM 813 N N . LEU A 1 97 ? 20.657 5.877 -38.266 1.00 80.25 97 LEU A N 1
ATOM 814 C CA . LEU A 1 97 ? 22.043 6.319 -38.373 1.00 80.25 97 LEU A CA 1
ATOM 815 C C . LEU A 1 97 ? 22.908 5.208 -38.967 1.00 80.25 97 LEU A C 1
ATOM 817 O O . LEU A 1 97 ? 23.704 5.466 -39.863 1.00 80.25 97 LEU A O 1
ATOM 821 N N . TRP A 1 98 ? 22.689 3.969 -38.538 1.00 77.75 98 TRP A N 1
ATOM 822 C CA . TRP A 1 98 ? 23.380 2.802 -39.063 1.00 77.75 98 TRP A CA 1
ATOM 823 C C . TRP A 1 98 ? 23.088 2.581 -40.554 1.00 77.75 98 TRP A C 1
ATOM 825 O O . TRP A 1 98 ? 24.023 2.514 -41.346 1.00 77.75 98 TRP A O 1
ATOM 835 N N . TRP A 1 99 ? 21.814 2.605 -40.963 1.00 83.25 99 TRP A N 1
ATOM 836 C CA . TRP A 1 99 ? 21.410 2.540 -42.375 1.00 83.25 99 TRP A CA 1
ATOM 837 C C . TRP A 1 99 ? 22.056 3.647 -43.223 1.00 83.25 99 TRP A C 1
ATOM 839 O O . TRP A 1 99 ? 22.521 3.411 -44.339 1.00 83.25 99 TRP A O 1
ATOM 849 N N . ARG A 1 100 ? 22.123 4.872 -42.689 1.00 81.69 100 ARG A N 1
ATOM 850 C CA . ARG A 1 100 ? 22.759 6.007 -43.370 1.00 81.69 100 ARG A CA 1
ATOM 851 C C . ARG A 1 100 ? 24.267 5.809 -43.526 1.00 81.69 100 ARG A C 1
ATOM 853 O O . ARG A 1 100 ? 24.816 6.171 -44.562 1.00 81.69 100 ARG A O 1
ATOM 860 N N . LEU A 1 101 ? 24.926 5.263 -42.509 1.00 72.69 101 LEU A N 1
ATOM 861 C CA . LEU A 1 101 ? 26.365 5.005 -42.511 1.00 72.69 101 LEU A CA 1
ATOM 862 C C . LEU A 1 101 ? 26.751 3.837 -43.423 1.00 72.69 101 LEU A C 1
ATOM 864 O O . LEU A 1 101 ? 27.788 3.901 -44.077 1.00 72.69 101 LEU A O 1
ATOM 868 N N . GLU A 1 102 ? 25.912 2.808 -43.534 1.00 72.50 102 GLU A N 1
ATOM 869 C CA . GLU A 1 102 ? 26.152 1.672 -44.432 1.00 72.50 102 GLU A CA 1
ATOM 870 C C . GLU A 1 102 ? 26.226 2.110 -45.904 1.00 72.50 102 GLU A C 1
ATOM 872 O O . GLU A 1 102 ? 27.069 1.628 -46.660 1.00 72.50 102 GLU A O 1
ATOM 877 N N . ARG A 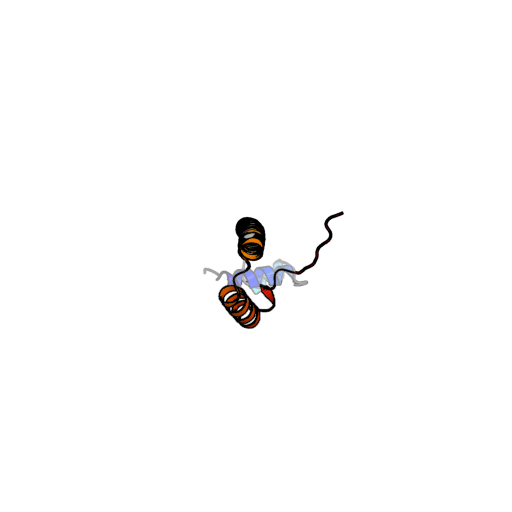1 103 ? 25.439 3.124 -46.287 1.00 75.06 103 ARG A N 1
ATOM 878 C CA . ARG A 1 103 ? 25.535 3.764 -47.610 1.00 75.06 103 ARG A CA 1
ATOM 879 C C . ARG A 1 103 ? 26.838 4.533 -47.848 1.00 75.06 103 ARG A C 1
ATOM 881 O O . ARG A 1 103 ? 27.196 4.733 -49.002 1.00 75.06 103 ARG A O 1
ATOM 888 N N . ILE A 1 104 ? 27.527 4.977 -46.795 1.00 74.75 104 ILE A N 1
ATOM 889 C CA . ILE A 1 104 ? 28.757 5.783 -46.897 1.00 74.75 104 ILE A CA 1
ATOM 890 C C . ILE A 1 104 ? 30.000 4.898 -47.139 1.00 74.75 104 ILE A C 1
ATOM 892 O O . ILE A 1 104 ? 31.029 5.405 -47.561 1.00 74.75 104 ILE A O 1
ATOM 896 N N . ASN A 1 105 ? 29.892 3.573 -46.974 1.00 68.06 105 ASN A N 1
ATOM 897 C CA . ASN A 1 105 ? 30.906 2.557 -47.298 1.00 68.06 105 ASN A CA 1
ATOM 898 C C . ASN A 1 105 ? 32.369 2.900 -46.927 1.00 68.06 105 ASN A C 1
ATOM 900 O O . ASN A 1 105 ? 33.302 2.547 -47.647 1.00 68.06 105 ASN A O 1
ATOM 904 N N . ASP A 1 106 ? 32.565 3.566 -45.790 1.00 79.00 106 ASP A N 1
ATOM 905 C CA . ASP A 1 106 ? 33.885 3.929 -45.277 1.00 79.00 106 ASP A CA 1
ATOM 906 C C . ASP A 1 106 ? 34.480 2.770 -44.438 1.00 79.00 106 ASP A C 1
ATOM 908 O O . ASP A 1 106 ? 33.838 2.313 -43.481 1.00 79.00 106 ASP A O 1
ATOM 912 N N . PRO A 1 107 ? 35.685 2.262 -44.768 1.00 77.00 107 PRO A N 1
ATOM 913 C CA . PRO A 1 107 ? 36.317 1.152 -44.056 1.00 77.00 107 PRO A CA 1
ATOM 914 C C . PRO A 1 107 ? 36.747 1.490 -42.619 1.00 77.00 107 PRO A C 1
ATOM 916 O O . PRO A 1 107 ? 36.614 0.629 -41.748 1.00 77.00 107 PRO A O 1
ATOM 919 N N . ALA A 1 108 ? 37.189 2.720 -42.334 1.00 79.00 108 ALA A N 1
ATOM 920 C CA . ALA A 1 108 ? 37.603 3.121 -40.983 1.00 79.00 108 ALA A CA 1
ATOM 921 C C . ALA A 1 108 ? 36.402 3.147 -40.025 1.00 79.00 108 ALA A C 1
ATOM 923 O O . ALA A 1 108 ? 36.473 2.753 -38.859 1.00 79.00 108 ALA A O 1
ATOM 924 N N . LEU A 1 109 ? 35.247 3.545 -40.555 1.00 72.62 109 LEU A N 1
ATOM 925 C CA . LEU A 1 109 ? 33.995 3.585 -39.815 1.00 72.62 109 LEU A CA 1
ATOM 926 C C . LEU A 1 109 ? 33.468 2.177 -39.471 1.00 72.62 109 LEU A C 1
ATOM 928 O O . LEU A 1 109 ? 32.903 1.972 -38.394 1.00 72.62 109 LEU A O 1
ATOM 932 N N . ARG A 1 110 ? 33.685 1.182 -40.343 1.00 72.44 110 ARG A N 1
ATOM 933 C CA . ARG A 1 110 ? 33.323 -0.226 -40.075 1.00 72.44 110 ARG A CA 1
ATOM 934 C C . ARG A 1 110 ? 34.101 -0.808 -38.896 1.00 72.44 110 ARG A C 1
ATOM 936 O O . ARG A 1 110 ? 33.526 -1.539 -38.087 1.00 72.44 110 ARG A O 1
ATOM 943 N N . GLU A 1 111 ? 35.381 -0.468 -38.788 1.00 81.12 111 GLU A N 1
ATOM 944 C CA . GLU A 1 111 ? 36.246 -0.935 -37.705 1.00 81.12 111 GLU A CA 1
ATOM 945 C C . GLU A 1 111 ? 35.825 -0.342 -36.352 1.00 81.12 111 GLU A C 1
ATOM 947 O O . GLU A 1 111 ? 35.633 -1.078 -35.380 1.00 81.12 111 GLU A O 1
ATOM 952 N N . LEU A 1 112 ? 35.547 0.966 -36.307 1.00 79.38 112 LEU A N 1
ATOM 953 C CA . LEU A 1 112 ? 35.029 1.634 -35.108 1.00 79.38 112 LEU A CA 1
ATOM 954 C C . LEU A 1 112 ? 33.682 1.053 -34.649 1.00 79.38 112 LEU A C 1
ATOM 956 O O . LEU A 1 112 ? 33.458 0.850 -33.455 1.00 79.38 112 LEU A O 1
ATOM 960 N N . LEU A 1 113 ? 32.787 0.717 -35.584 1.00 72.69 113 LEU A N 1
ATOM 961 C CA . LEU A 1 113 ? 31.505 0.085 -35.257 1.00 72.69 113 LEU A CA 1
ATOM 962 C C . LEU A 1 113 ? 31.670 -1.325 -34.671 1.00 72.69 113 LEU A C 1
ATOM 964 O O . LEU A 1 113 ? 30.934 -1.694 -33.751 1.00 72.69 113 LEU A O 1
ATOM 968 N N . GLN A 1 114 ? 32.629 -2.117 -35.160 1.00 75.94 114 GLN A N 1
ATOM 969 C CA . GLN A 1 114 ? 32.947 -3.421 -34.568 1.00 75.94 114 GLN A CA 1
ATOM 970 C C . GLN A 1 114 ? 33.505 -3.286 -33.148 1.00 75.94 114 GLN A C 1
ATOM 972 O O . GLN A 1 114 ? 33.141 -4.074 -32.271 1.00 75.94 114 GLN A O 1
ATOM 977 N N . GLN A 1 115 ? 34.352 -2.284 -32.907 1.00 81.12 115 GLN A N 1
ATOM 978 C CA . GLN A 1 115 ? 34.898 -2.008 -31.578 1.00 81.12 115 GLN A CA 1
ATOM 979 C C . GLN A 1 115 ? 33.795 -1.593 -30.595 1.00 81.12 115 GLN A C 1
ATOM 981 O O . GLN A 1 115 ? 33.699 -2.159 -29.506 1.00 81.12 115 GLN A O 1
ATOM 986 N N . LEU A 1 116 ? 32.891 -0.701 -31.010 1.00 76.31 116 LEU A N 1
ATOM 987 C CA . LEU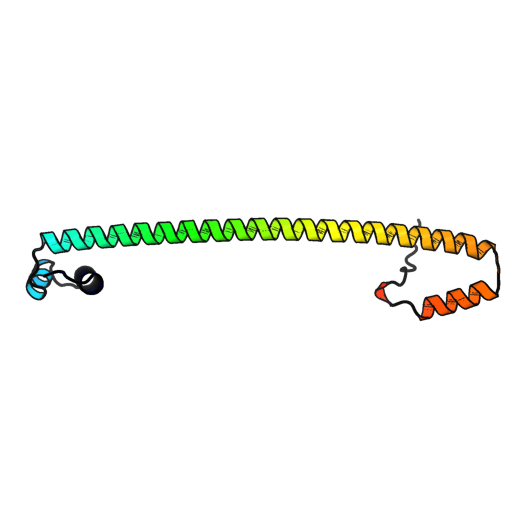 A 1 116 ? 31.747 -0.281 -30.195 1.00 76.31 116 LEU A CA 1
ATOM 988 C C . LEU A 1 116 ? 30.807 -1.446 -29.856 1.00 76.31 116 LEU A C 1
ATOM 990 O O . LEU A 1 116 ? 30.369 -1.569 -28.713 1.00 76.31 116 LEU A O 1
ATOM 994 N N . LYS A 1 117 ? 30.539 -2.353 -30.808 1.00 71.50 117 LYS A N 1
ATOM 995 C CA . LYS A 1 117 ? 29.734 -3.563 -30.549 1.00 71.50 117 LYS A CA 1
ATOM 996 C C . LYS A 1 117 ? 30.357 -4.484 -29.495 1.00 71.50 117 LYS A C 1
ATOM 998 O O . LYS A 1 117 ? 29.618 -5.147 -28.773 1.00 71.50 117 LYS A O 1
ATOM 1003 N N . ARG A 1 118 ? 31.691 -4.532 -29.387 1.00 74.44 118 ARG A N 1
ATOM 1004 C CA . ARG A 1 118 ? 32.388 -5.330 -28.360 1.00 74.44 118 ARG A CA 1
ATOM 1005 C C . ARG A 1 118 ? 32.315 -4.709 -26.968 1.00 74.44 118 ARG A C 1
ATOM 1007 O O . ARG A 1 118 ? 32.312 -5.451 -25.994 1.00 74.44 118 ARG A O 1
ATOM 1014 N N . GLN A 1 119 ? 32.265 -3.382 -26.873 1.00 77.94 119 GLN A N 1
ATOM 1015 C CA . GLN A 1 119 ? 32.239 -2.667 -25.594 1.00 77.94 119 GLN A CA 1
ATOM 1016 C C . GLN A 1 119 ? 30.836 -2.550 -24.979 1.00 77.94 119 GLN A C 1
ATOM 1018 O O . GLN A 1 119 ? 30.712 -2.149 -23.823 1.00 77.94 119 GLN A O 1
ATOM 1023 N N . LEU A 1 120 ? 29.775 -2.894 -25.718 1.00 63.81 120 LEU A N 1
ATOM 1024 C CA . LEU A 1 120 ? 28.405 -2.709 -25.246 1.00 63.81 120 LEU A CA 1
ATOM 1025 C C . LEU A 1 120 ? 27.939 -3.850 -24.311 1.00 63.81 120 LEU A C 1
ATOM 1027 O O . LEU A 1 120 ? 28.048 -5.025 -24.684 1.00 63.81 120 LEU A O 1
ATOM 1031 N N . PRO A 1 121 ? 27.359 -3.535 -23.134 1.00 57.41 121 PRO A N 1
ATOM 1032 C CA . PRO A 1 121 ? 26.761 -4.524 -22.233 1.00 57.41 121 PRO A CA 1
ATOM 1033 C C . PRO A 1 121 ? 25.668 -5.358 -22.917 1.00 57.41 121 PRO A C 1
ATOM 1035 O O . PRO A 1 121 ? 24.917 -4.850 -23.753 1.00 57.41 121 PRO A O 1
ATOM 1038 N N . SER A 1 122 ? 25.536 -6.636 -22.539 1.00 56.62 122 SER A N 1
ATOM 1039 C CA . SER A 1 122 ? 24.568 -7.582 -23.125 1.00 56.62 122 SER A CA 1
ATOM 1040 C C . SER A 1 122 ? 23.109 -7.121 -23.031 1.00 56.62 122 SER A C 1
ATOM 1042 O O . SER A 1 122 ? 22.324 -7.440 -23.916 1.00 56.62 122 SER A O 1
ATOM 1044 N N . GLU A 1 123 ? 22.761 -6.328 -22.018 1.00 55.03 123 GLU A N 1
ATOM 1045 C CA . GLU A 1 123 ? 21.418 -5.765 -21.787 1.00 55.03 123 GLU A CA 1
ATOM 1046 C C . GLU A 1 123 ? 21.031 -4.656 -22.782 1.00 55.03 123 GLU A C 1
ATOM 1048 O O . GLU A 1 123 ? 19.848 -4.377 -22.984 1.00 55.03 123 GLU A O 1
ATOM 1053 N N . VAL A 1 124 ? 22.026 -4.038 -23.429 1.00 55.06 124 VAL A N 1
ATOM 1054 C CA . VAL A 1 124 ? 21.863 -2.966 -24.428 1.00 55.06 124 VAL A CA 1
ATOM 1055 C C . VAL A 1 124 ? 22.054 -3.505 -25.848 1.00 55.06 124 VAL A C 1
ATOM 1057 O O . VAL A 1 124 ? 21.954 -2.754 -26.818 1.00 55.06 124 VAL A O 1
ATOM 1060 N N . ARG A 1 125 ? 22.315 -4.812 -26.014 1.00 52.59 125 ARG A N 1
ATOM 1061 C CA . ARG A 1 125 ? 22.348 -5.421 -27.345 1.00 52.59 125 ARG A CA 1
ATOM 1062 C C . ARG A 1 125 ? 20.970 -5.245 -27.958 1.00 52.59 125 ARG A C 1
ATOM 1064 O O . ARG A 1 125 ? 20.016 -5.894 -27.538 1.00 52.59 125 ARG A O 1
ATOM 1071 N N . VAL A 1 126 ? 20.889 -4.339 -28.932 1.00 55.09 126 VAL A N 1
ATOM 1072 C CA . VAL A 1 126 ? 19.762 -4.214 -29.852 1.00 55.09 126 VAL A CA 1
ATOM 1073 C C . VAL A 1 126 ? 19.494 -5.628 -30.333 1.00 55.09 126 VAL A C 1
ATOM 1075 O O . VAL A 1 126 ? 20.320 -6.200 -31.039 1.00 55.09 126 VAL A O 1
ATOM 1078 N N . THR A 1 127 ? 18.422 -6.247 -29.845 1.00 48.38 127 THR A N 1
ATOM 1079 C CA . THR A 1 127 ? 18.105 -7.612 -30.236 1.00 48.38 127 THR A CA 1
ATOM 1080 C C . THR A 1 127 ? 17.885 -7.575 -31.736 1.00 48.38 127 THR A C 1
ATOM 1082 O O . THR A 1 127 ? 16.971 -6.889 -32.201 1.00 48.38 127 THR A O 1
ATOM 1085 N N . ASP A 1 128 ? 18.707 -8.308 -32.480 1.00 44.84 128 ASP A N 1
ATOM 1086 C CA . ASP A 1 128 ? 18.573 -8.550 -33.918 1.00 44.84 128 ASP A CA 1
ATOM 1087 C C . ASP A 1 128 ? 17.312 -9.392 -34.232 1.00 44.84 128 ASP A C 1
ATOM 1089 O O . ASP A 1 128 ? 17.277 -10.163 -35.186 1.00 44.84 128 ASP A O 1
ATOM 1093 N N . ASN A 1 129 ? 16.243 -9.255 -33.440 1.00 40.56 129 ASN A N 1
ATOM 1094 C CA . ASN A 1 129 ? 14.951 -9.875 -33.681 1.00 40.56 129 ASN A CA 1
ATOM 1095 C C . ASN A 1 129 ? 14.195 -9.033 -34.708 1.00 40.56 129 ASN A C 1
ATOM 1097 O O . ASN A 1 129 ? 13.259 -8.290 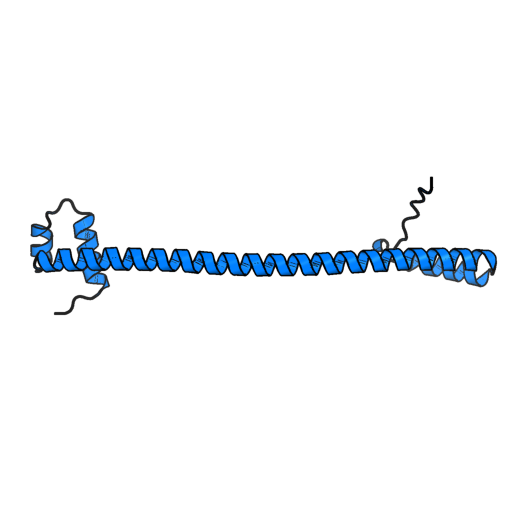-34.412 1.00 40.56 129 ASN A O 1
ATOM 1101 N N . TYR A 1 130 ? 14.656 -9.159 -35.948 1.00 43.16 130 TYR A N 1
ATOM 1102 C CA . TYR A 1 130 ? 13.872 -8.877 -37.131 1.00 43.16 130 TYR A CA 1
ATOM 1103 C C . TYR A 1 130 ? 12.711 -9.868 -37.188 1.00 43.16 130 TYR A C 1
ATOM 1105 O O . TYR A 1 130 ? 12.896 -11.048 -37.468 1.00 43.16 130 TYR A O 1
ATOM 1113 N N . ASN A 1 131 ? 11.500 -9.374 -36.965 1.00 33.78 131 ASN A N 1
ATOM 1114 C CA . ASN A 1 131 ? 10.327 -9.954 -37.600 1.00 33.78 131 ASN A CA 1
ATOM 1115 C C . ASN A 1 131 ? 9.539 -8.806 -38.231 1.00 33.78 131 ASN A C 1
ATOM 1117 O O . ASN A 1 131 ? 8.546 -8.321 -37.694 1.00 33.78 131 ASN A O 1
ATOM 1121 N N . ILE A 1 132 ? 10.081 -8.305 -39.340 1.00 36.28 132 ILE A N 1
ATOM 1122 C CA . ILE A 1 132 ? 9.333 -7.477 -40.279 1.00 36.28 132 ILE A CA 1
ATOM 1123 C C . ILE A 1 132 ? 8.683 -8.487 -41.231 1.00 36.28 132 ILE A C 1
ATOM 1125 O O . ILE A 1 132 ? 9.381 -9.081 -42.051 1.00 36.28 132 ILE A O 1
ATOM 1129 N N . LYS A 1 133 ? 7.389 -8.756 -41.026 1.00 31.64 133 LYS A N 1
ATOM 1130 C CA . LYS A 1 133 ? 6.529 -9.360 -42.051 1.00 31.64 133 LYS A CA 1
ATOM 1131 C C . LYS A 1 133 ? 6.150 -8.304 -43.078 1.00 31.64 133 LYS A C 1
ATOM 1133 O O . LYS A 1 133 ? 5.975 -7.139 -42.654 1.00 31.64 133 LYS A O 1
#

Sequence (133 aa):
MQFGLEQMLNMVLEGMNSDLTTDELCQKYGIKRQTYYKWRKKLIRAGLDLLQAQMTQKQGQADHLLLELKDHNKRLQQKINRLEQAKAMWELRYKWLWWRLERINDPALRELLQQLKRQLPSEVRVTDNYNIK

Radius of gyration: 38.48 Å; chains: 1; bounding box: 61×26×99 Å